Protein AF-A0A511TAE9-F1 (afdb_monomer_lite)

Sequence (103 aa):
MDLYRGRHADRVRGVRGTLEALTQSGTLFTQDGTRRGLSLLKALQLLQRAGARLEELSGSGVIPAPRKQERIDALYEELDTLFARADKLAGRDEASVAQLPAR

Secondary structure (DSSP, 8-state):
-HHHHHHHHHHHHHHHHHHHHHHHTSGGGSHHHHHHHHHHHHHHHHHHHHHHHHHHHHT-SSSPPP-SHHHHHHHHHHHHHHHHHHHHHHT-TTTSSS-PPP-

pLDDT: mean 86.83, std 15.89, range [36.84, 97.81]

Foldseek 3Di:
DVVLVVLLVVLLVLLVVVLVVLVVVVVCPPPVNVQLNVLSVVLVVLSVVLVVLVCQCVCVDPHGHDPDPVVNVVSVVSNVVSSCSSCVSNVVNPPPPPDPDDD

Structure (mmCIF, N/CA/C/O backbone):
data_AF-A0A511TAE9-F1
#
_entry.id   AF-A0A511TAE9-F1
#
loop_
_atom_site.group_PDB
_atom_site.id
_atom_site.type_symbol
_atom_site.label_atom_id
_atom_site.label_alt_id
_atom_site.label_comp_id
_atom_site.label_asym_id
_atom_site.label_entity_id
_atom_site.label_seq_id
_atom_site.pdbx_PDB_ins_code
_atom_site.Cartn_x
_atom_site.Cartn_y
_atom_site.Cartn_z
_atom_site.occupancy
_atom_site.B_iso_or_equiv
_atom_site.auth_seq_id
_atom_site.auth_comp_id
_atom_site.auth_asym_id
_atom_site.auth_atom_id
_atom_site.pdbx_PDB_model_num
ATOM 1 N N . MET A 1 1 ? 2.548 -6.962 -15.978 1.00 84.62 1 MET A N 1
ATOM 2 C CA . MET A 1 1 ? 2.111 -5.670 -15.394 1.00 84.62 1 MET A CA 1
ATOM 3 C C . MET A 1 1 ? 0.728 -5.736 -14.762 1.00 84.62 1 MET A C 1
ATOM 5 O O . MET A 1 1 ? 0.573 -5.240 -13.652 1.00 84.62 1 MET A O 1
ATOM 9 N N . ASP A 1 2 ? -0.257 -6.367 -15.404 1.00 86.31 2 ASP A N 1
ATOM 10 C CA . ASP A 1 2 ? -1.641 -6.379 -14.898 1.00 86.31 2 ASP A CA 1
ATOM 11 C C . ASP A 1 2 ? -1.795 -7.039 -13.525 1.00 86.31 2 ASP A C 1
ATOM 13 O O . ASP A 1 2 ? -2.556 -6.552 -12.694 1.00 86.31 2 ASP A O 1
ATOM 17 N N . LEU A 1 3 ? -0.981 -8.059 -13.227 1.00 91.62 3 LEU A N 1
ATOM 18 C CA . LEU A 1 3 ? -0.912 -8.660 -11.893 1.00 91.62 3 LEU A CA 1
ATOM 19 C C . LEU A 1 3 ? -0.549 -7.633 -10.805 1.00 91.62 3 LEU A C 1
ATOM 21 O O . LEU A 1 3 ? -1.223 -7.558 -9.781 1.00 91.62 3 LEU A O 1
ATOM 25 N N . TYR A 1 4 ? 0.493 -6.825 -11.022 1.00 92.44 4 TYR A N 1
ATOM 26 C CA . TYR A 1 4 ? 0.922 -5.807 -10.056 1.00 92.44 4 TYR A CA 1
ATOM 27 C C . TYR A 1 4 ? -0.104 -4.677 -9.921 1.00 92.44 4 TYR A C 1
ATOM 29 O O . TYR A 1 4 ? -0.349 -4.206 -8.812 1.00 92.44 4 TYR A O 1
ATOM 37 N N . ARG A 1 5 ? -0.756 -4.284 -11.022 1.00 93.19 5 ARG A N 1
ATOM 38 C CA . ARG A 1 5 ? -1.856 -3.306 -10.998 1.00 93.19 5 ARG A CA 1
ATOM 39 C C . ARG A 1 5 ? -3.061 -3.830 -10.213 1.00 93.19 5 ARG A C 1
ATOM 41 O O . ARG A 1 5 ? -3.591 -3.113 -9.371 1.00 93.19 5 ARG A O 1
ATOM 48 N N . GLY A 1 6 ? -3.447 -5.090 -10.420 1.00 95.06 6 GLY A N 1
ATOM 49 C CA . GLY A 1 6 ? -4.512 -5.741 -9.652 1.00 95.06 6 GLY A CA 1
ATOM 50 C C . GLY A 1 6 ? -4.178 -5.831 -8.160 1.00 95.06 6 GLY A C 1
ATOM 51 O O . GLY A 1 6 ? -4.986 -5.445 -7.317 1.00 95.06 6 GLY A O 1
ATOM 52 N N . ARG A 1 7 ? -2.950 -6.252 -7.832 1.00 94.81 7 ARG A N 1
ATOM 53 C CA . ARG A 1 7 ? -2.423 -6.306 -6.457 1.00 94.81 7 ARG A CA 1
ATOM 54 C C . ARG A 1 7 ? -2.408 -4.941 -5.766 1.00 94.81 7 ARG A C 1
ATOM 56 O O . ARG A 1 7 ? -2.699 -4.873 -4.572 1.00 94.81 7 ARG A O 1
ATOM 63 N N . HIS A 1 8 ? -2.058 -3.879 -6.489 1.00 96.69 8 HIS A N 1
ATOM 64 C CA . HIS A 1 8 ? -2.095 -2.503 -5.991 1.00 96.69 8 HIS A CA 1
ATOM 65 C C . HIS A 1 8 ? -3.530 -2.051 -5.709 1.00 96.69 8 HIS A C 1
ATOM 67 O O . HIS A 1 8 ? -3.824 -1.605 -4.599 1.00 96.69 8 HIS A O 1
ATOM 73 N N . ALA A 1 9 ? -4.431 -2.233 -6.677 1.00 96.12 9 ALA A N 1
ATOM 74 C CA . ALA A 1 9 ? -5.828 -1.832 -6.559 1.00 96.12 9 ALA A CA 1
ATOM 75 C C . ALA A 1 9 ? -6.545 -2.544 -5.400 1.00 96.12 9 ALA A C 1
ATOM 77 O O . ALA A 1 9 ? -7.276 -1.898 -4.646 1.00 96.12 9 ALA A O 1
ATOM 78 N N . ASP A 1 10 ? -6.301 -3.846 -5.218 1.00 96.12 10 ASP A N 1
ATOM 79 C CA . ASP A 1 10 ? -6.833 -4.609 -4.086 1.00 96.12 10 ASP A CA 1
ATOM 80 C C . ASP A 1 10 ? -6.372 -4.035 -2.738 1.00 96.12 10 ASP A C 1
ATOM 82 O O . ASP A 1 10 ? -7.189 -3.781 -1.851 1.00 96.12 10 ASP A O 1
ATOM 86 N N . ARG A 1 11 ? -5.071 -3.759 -2.592 1.00 96.12 11 ARG A N 1
ATOM 87 C CA . ARG A 1 11 ? -4.506 -3.189 -1.359 1.00 96.12 11 ARG A CA 1
ATOM 88 C C . ARG A 1 11 ? -5.077 -1.818 -1.047 1.00 96.12 11 ARG A C 1
ATOM 90 O O . ARG A 1 11 ? -5.484 -1.571 0.087 1.00 96.12 11 ARG A O 1
ATOM 97 N N . VAL A 1 12 ? -5.164 -0.941 -2.047 1.00 97.38 12 VAL A N 1
ATOM 98 C CA . VAL A 1 12 ? -5.764 0.390 -1.878 1.00 97.38 12 VAL A CA 1
ATOM 99 C C . VAL A 1 12 ? -7.215 0.266 -1.421 1.00 97.38 12 VAL A C 1
ATOM 101 O O . VAL A 1 12 ? -7.617 0.954 -0.480 1.00 97.38 12 VAL A O 1
ATOM 104 N N . ARG A 1 13 ? -7.990 -0.628 -2.044 1.00 96.94 13 ARG A N 1
ATOM 105 C CA . ARG A 1 13 ? -9.383 -0.884 -1.663 1.00 96.94 13 ARG A CA 1
ATOM 106 C C . ARG A 1 13 ? -9.484 -1.394 -0.226 1.00 96.94 13 ARG A C 1
ATOM 108 O O . ARG A 1 13 ? -10.261 -0.843 0.547 1.00 96.94 13 ARG A O 1
ATOM 115 N N . GLY A 1 14 ? -8.680 -2.389 0.147 1.00 95.81 14 GLY A N 1
ATOM 116 C CA . GLY A 1 14 ? -8.698 -2.977 1.488 1.00 95.81 14 GLY A CA 1
ATOM 117 C C . GLY A 1 14 ? -8.341 -1.978 2.591 1.00 95.81 14 GLY A C 1
ATOM 118 O O . GLY A 1 14 ? -9.041 -1.890 3.601 1.00 95.81 14 GLY A O 1
ATOM 119 N N . VAL A 1 15 ? -7.295 -1.172 2.385 1.00 95.12 15 VAL A N 1
ATOM 120 C CA . VAL A 1 15 ? -6.882 -0.152 3.362 1.00 95.12 15 VAL A CA 1
ATOM 121 C C . VAL A 1 15 ? -7.949 0.936 3.510 1.00 95.12 15 VAL A C 1
ATOM 123 O O . VAL A 1 15 ? -8.275 1.317 4.634 1.00 95.12 15 VAL A O 1
ATOM 126 N N . ARG A 1 16 ? -8.541 1.401 2.400 1.00 95.81 16 ARG A N 1
ATOM 127 C CA . ARG A 1 16 ? -9.640 2.381 2.433 1.00 95.81 16 ARG A CA 1
ATOM 128 C C . ARG A 1 16 ? -10.874 1.842 3.151 1.00 95.81 16 ARG A C 1
ATOM 130 O O . ARG A 1 16 ? -11.383 2.531 4.024 1.00 95.81 16 ARG A O 1
ATOM 137 N N . GLY A 1 17 ? -11.293 0.612 2.852 1.00 95.12 17 GLY A N 1
ATOM 138 C CA . GLY A 1 17 ? -12.433 -0.012 3.531 1.00 95.12 17 GLY A CA 1
ATOM 139 C C . GLY A 1 17 ? -12.206 -0.175 5.037 1.00 95.12 17 GLY A C 1
ATOM 140 O O . GLY A 1 17 ? -13.115 0.039 5.831 1.00 95.12 17 GLY A O 1
ATOM 141 N N . THR A 1 18 ? -10.969 -0.464 5.455 1.00 93.06 18 THR A N 1
ATOM 142 C CA . THR A 1 18 ? -10.626 -0.546 6.885 1.00 93.06 18 THR A CA 1
ATOM 143 C C . THR A 1 18 ? -10.697 0.824 7.567 1.00 93.06 18 THR A C 1
ATOM 145 O O . THR A 1 18 ? -11.192 0.927 8.688 1.00 93.06 18 THR A O 1
ATOM 148 N N . LEU A 1 19 ? -10.217 1.885 6.908 1.00 92.44 19 LEU A N 1
ATOM 149 C CA . LEU A 1 19 ? -10.348 3.255 7.417 1.00 92.44 19 LEU A CA 1
ATOM 150 C C . LEU A 1 19 ? -11.817 3.664 7.538 1.00 92.44 19 LEU A C 1
ATOM 152 O O . LEU A 1 19 ? -12.216 4.178 8.577 1.00 92.44 19 LEU A O 1
ATOM 156 N N . GLU A 1 20 ? -12.617 3.387 6.512 1.00 93.75 20 GLU A N 1
ATOM 157 C CA . GLU A 1 20 ? -14.050 3.676 6.507 1.00 93.75 20 GLU A CA 1
ATOM 158 C C . GLU A 1 20 ? -14.775 2.963 7.657 1.00 93.75 20 GLU A C 1
ATOM 160 O O . GLU A 1 20 ? -15.523 3.603 8.395 1.00 93.75 20 GLU A O 1
ATOM 165 N N . ALA A 1 21 ? -14.476 1.682 7.895 1.00 91.25 21 ALA A N 1
ATOM 166 C CA . ALA A 1 21 ? -15.032 0.930 9.018 1.00 91.25 21 ALA A CA 1
ATOM 167 C C . ALA A 1 21 ? -14.647 1.528 10.387 1.00 91.25 21 ALA A C 1
ATOM 169 O O . ALA A 1 21 ? -15.487 1.620 11.285 1.00 91.25 21 ALA A O 1
ATOM 170 N N . LEU A 1 22 ? -13.397 1.978 10.562 1.00 88.75 22 LEU A N 1
ATOM 171 C CA . LEU A 1 22 ? -12.956 2.657 11.792 1.00 88.75 22 LEU A CA 1
ATOM 172 C C . LEU A 1 22 ? -13.667 3.997 12.006 1.00 88.75 22 LEU A C 1
ATOM 174 O O . LEU A 1 22 ? -13.951 4.373 13.144 1.00 88.75 22 LEU A O 1
ATOM 178 N N . THR A 1 23 ? -13.942 4.725 10.925 1.00 88.31 23 THR A N 1
ATOM 179 C CA . THR A 1 23 ? -14.694 5.980 10.983 1.00 88.31 23 THR A CA 1
ATOM 180 C C . THR A 1 23 ? -16.158 5.724 11.335 1.00 88.31 23 THR A C 1
ATOM 182 O O . THR A 1 23 ? -16.678 6.360 12.247 1.00 88.31 23 THR A O 1
ATOM 185 N N . GLN A 1 24 ? -16.812 4.769 10.668 1.00 92.19 24 GLN A N 1
ATOM 186 C CA . GLN A 1 24 ? -18.232 4.4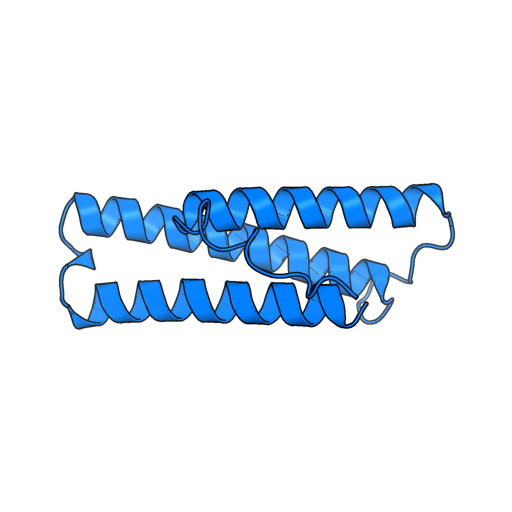58 10.871 1.00 92.19 24 GLN A CA 1
ATOM 187 C C . GLN A 1 24 ? -18.525 3.867 12.255 1.00 92.19 24 GLN A C 1
ATOM 189 O O . GLN A 1 24 ? -19.545 4.187 12.856 1.00 92.19 24 GLN A O 1
ATOM 194 N N . SER A 1 25 ? -17.623 3.042 12.789 1.00 89.75 25 SER A N 1
ATOM 195 C CA . SER A 1 25 ? -17.755 2.471 14.138 1.00 89.75 25 SER A CA 1
ATOM 196 C C . SER A 1 25 ? -17.487 3.476 15.267 1.00 89.75 25 SER A C 1
ATOM 198 O O . SER A 1 25 ? -17.669 3.144 16.436 1.00 89.75 25 SER A O 1
ATOM 200 N N . GLY A 1 26 ? -17.028 4.694 14.949 1.00 85.75 26 GLY A N 1
ATOM 201 C CA . GLY A 1 26 ? -16.666 5.720 15.932 1.00 85.75 26 GLY A CA 1
ATOM 202 C C . GLY A 1 26 ? -15.380 5.417 16.711 1.00 85.75 26 GLY A C 1
ATOM 203 O O . GLY A 1 26 ? -14.953 6.222 17.540 1.00 85.75 26 GLY A O 1
ATOM 204 N N . THR A 1 27 ? -14.713 4.292 16.437 1.00 84.31 27 THR A N 1
ATOM 205 C CA . THR A 1 27 ? -13.527 3.866 17.189 1.00 84.31 27 THR A CA 1
ATOM 206 C C . THR A 1 27 ? -12.275 4.644 16.811 1.00 84.31 27 THR A C 1
ATOM 208 O O . THR A 1 27 ? -11.291 4.572 17.544 1.00 84.31 27 THR A O 1
ATOM 211 N N . LEU A 1 28 ? -12.284 5.401 15.706 1.00 84.44 28 LEU A N 1
ATOM 212 C CA . LEU A 1 28 ? -11.155 6.225 15.257 1.00 84.44 28 LEU A CA 1
ATOM 213 C C . LEU A 1 28 ? -10.609 7.142 16.371 1.00 84.44 28 LEU A C 1
ATOM 215 O O . LEU A 1 28 ? -9.399 7.317 16.481 1.00 84.44 28 LEU A O 1
ATOM 219 N N . PHE A 1 29 ? -11.490 7.683 17.217 1.00 84.44 29 PHE A N 1
ATOM 220 C CA . PHE A 1 29 ? -11.132 8.626 18.286 1.00 84.44 29 PHE A CA 1
ATOM 221 C C . PHE A 1 29 ? -10.628 7.959 19.573 1.00 84.44 29 PHE A C 1
ATOM 223 O O . PHE A 1 29 ? -10.241 8.643 20.517 1.00 84.44 29 PHE A O 1
ATOM 230 N N . THR A 1 3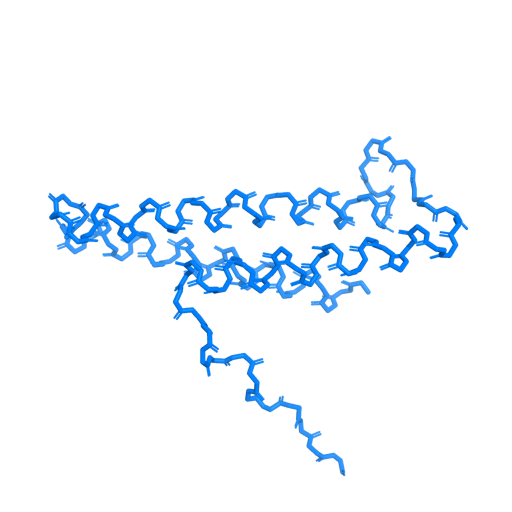0 ? -10.599 6.626 19.624 1.00 91.38 30 THR A N 1
ATOM 231 C CA . THR A 1 30 ? -9.909 5.897 20.696 1.00 91.38 30 THR A CA 1
ATOM 232 C C . THR A 1 30 ? -8.399 5.925 20.466 1.00 91.38 30 THR A C 1
ATOM 234 O O . THR A 1 30 ? -7.936 6.085 19.335 1.00 91.38 30 THR A O 1
ATOM 237 N N . GLN A 1 31 ? -7.604 5.722 21.520 1.00 90.25 31 GLN A N 1
ATOM 238 C CA . GLN A 1 31 ? -6.143 5.687 21.399 1.00 90.25 31 GLN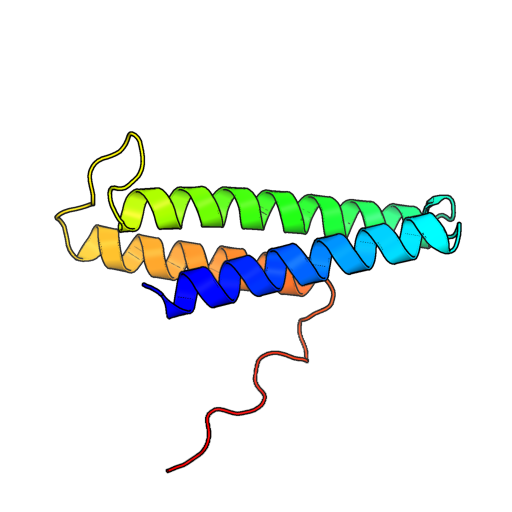 A CA 1
ATOM 239 C C . GLN A 1 31 ? -5.676 4.613 20.401 1.00 90.25 31 GLN A C 1
ATOM 241 O O . GLN A 1 31 ? -4.825 4.880 19.547 1.00 90.25 31 GLN A O 1
ATOM 246 N N . ASP A 1 32 ? -6.262 3.417 20.468 1.00 88.12 32 ASP A N 1
ATOM 247 C CA . ASP A 1 32 ? -5.909 2.313 19.575 1.00 88.12 32 ASP A CA 1
ATOM 248 C C . ASP A 1 32 ? -6.441 2.522 18.156 1.00 88.12 32 ASP A C 1
ATOM 250 O O . ASP A 1 32 ? -5.711 2.291 17.190 1.00 88.12 32 ASP A O 1
ATOM 254 N N . GLY A 1 33 ? -7.656 3.056 18.006 1.00 89.00 33 GLY A N 1
ATOM 255 C CA . GLY A 1 33 ? -8.204 3.429 16.703 1.00 89.00 33 GLY A CA 1
ATOM 256 C C . GLY A 1 33 ? -7.404 4.533 16.015 1.00 89.00 33 GLY A C 1
ATOM 257 O O . GLY A 1 33 ? -7.157 4.441 14.813 1.00 89.00 33 GLY A O 1
ATOM 258 N N . THR A 1 34 ? -6.903 5.517 16.767 1.00 91.00 34 THR A N 1
ATOM 259 C CA . THR A 1 34 ? -6.029 6.578 16.243 1.00 91.00 34 THR A CA 1
ATOM 260 C C . THR A 1 34 ? -4.700 5.992 15.770 1.00 91.00 34 THR A C 1
ATOM 262 O O . THR A 1 34 ? -4.267 6.262 14.648 1.00 91.00 34 THR A O 1
ATOM 265 N N . ARG A 1 35 ? -4.055 5.137 16.579 1.00 91.75 35 ARG A N 1
ATOM 266 C CA . ARG A 1 35 ? -2.814 4.444 16.182 1.00 91.75 35 ARG A CA 1
ATOM 267 C C . ARG A 1 35 ? -3.022 3.599 14.930 1.00 91.75 35 ARG A C 1
ATOM 269 O O . ARG A 1 35 ? -2.219 3.669 13.999 1.00 91.75 35 ARG A O 1
ATOM 276 N N . ARG A 1 36 ? -4.110 2.828 14.886 1.00 91.69 36 ARG A N 1
ATOM 277 C CA . ARG A 1 36 ? -4.472 1.998 13.734 1.00 91.69 36 ARG A CA 1
ATOM 278 C C . ARG A 1 36 ? -4.741 2.848 12.493 1.00 91.69 36 ARG A C 1
ATOM 280 O O . ARG A 1 36 ? -4.219 2.529 11.428 1.00 91.69 36 ARG A O 1
ATOM 287 N N . GLY A 1 37 ? -5.481 3.945 12.633 1.00 92.88 37 GLY A N 1
ATOM 288 C CA . GLY A 1 37 ? -5.743 4.907 11.564 1.00 92.88 37 GLY A CA 1
ATOM 289 C C . GLY A 1 37 ? -4.454 5.500 10.993 1.00 92.88 37 GLY A C 1
ATOM 290 O O . GLY A 1 37 ? -4.258 5.487 9.780 1.00 92.88 37 GLY A O 1
ATOM 291 N N . LEU A 1 38 ? -3.519 5.922 11.850 1.00 95.06 38 LEU A N 1
ATOM 292 C CA . LEU A 1 38 ? -2.204 6.414 11.421 1.00 95.06 38 LEU A CA 1
ATOM 293 C C . LEU A 1 38 ? -1.405 5.357 10.647 1.00 95.06 38 LEU A C 1
ATOM 295 O O . LEU A 1 38 ? -0.786 5.681 9.632 1.00 95.06 38 LEU A O 1
ATOM 299 N N . SER A 1 39 ? -1.423 4.097 11.087 1.00 95.56 39 SER A N 1
ATOM 300 C CA . SER A 1 39 ? -0.775 2.997 10.361 1.00 95.56 39 SER A CA 1
ATOM 301 C C . SER A 1 39 ? -1.396 2.775 8.980 1.00 95.56 39 SER A C 1
ATOM 303 O O . SER A 1 39 ? -0.666 2.643 7.999 1.00 95.56 39 SER A O 1
ATOM 305 N N . LEU A 1 40 ? -2.726 2.816 8.869 1.00 95.31 40 LEU A N 1
ATOM 306 C CA . LEU A 1 40 ? -3.435 2.679 7.592 1.00 95.31 40 LEU A CA 1
ATOM 307 C C . LEU A 1 40 ? -3.162 3.859 6.647 1.00 95.31 40 LEU A C 1
ATOM 309 O O . LEU A 1 40 ? -2.961 3.656 5.451 1.00 95.31 40 LEU A O 1
ATOM 313 N N . LEU A 1 41 ? -3.072 5.085 7.166 1.00 96.00 41 LEU A N 1
ATOM 314 C CA . LEU A 1 41 ? -2.679 6.253 6.371 1.00 96.00 41 LEU A CA 1
ATOM 315 C C . LEU A 1 41 ? -1.245 6.120 5.841 1.00 96.00 41 LEU A C 1
ATOM 317 O O . LEU A 1 41 ? -0.995 6.390 4.667 1.00 96.00 41 LEU A O 1
ATOM 321 N N . LYS A 1 42 ? -0.308 5.636 6.666 1.00 97.38 42 LYS A N 1
ATOM 322 C CA . LYS A 1 42 ? 1.056 5.318 6.212 1.00 97.38 42 LYS A CA 1
ATOM 323 C C . LYS A 1 42 ? 1.057 4.214 5.150 1.00 97.38 42 LYS A C 1
ATOM 325 O O . LYS A 1 42 ? 1.795 4.319 4.174 1.00 97.38 42 LYS A O 1
ATOM 330 N N . ALA A 1 43 ? 0.210 3.193 5.291 1.00 96.69 43 ALA A N 1
ATOM 331 C CA . ALA A 1 43 ? 0.043 2.163 4.267 1.00 96.69 43 ALA A CA 1
ATOM 332 C C . ALA A 1 43 ? -0.439 2.770 2.935 1.00 96.69 43 ALA A C 1
ATOM 334 O O . ALA A 1 43 ? 0.142 2.477 1.891 1.00 96.69 43 ALA A O 1
ATOM 335 N N . LEU A 1 44 ? -1.419 3.685 2.956 1.00 97.06 44 LEU A N 1
ATOM 336 C CA . LEU A 1 44 ? -1.861 4.401 1.750 1.00 97.06 44 LEU A CA 1
ATOM 337 C C . LEU A 1 44 ? -0.737 5.212 1.102 1.00 97.06 44 LEU A C 1
ATOM 339 O O . LEU A 1 44 ? -0.619 5.194 -0.119 1.00 97.06 44 LEU A O 1
ATOM 343 N N . GLN A 1 45 ? 0.109 5.878 1.888 1.00 97.81 45 GLN A N 1
ATOM 344 C CA . GLN A 1 45 ? 1.254 6.623 1.353 1.00 97.81 45 GLN A CA 1
ATOM 345 C C . GLN A 1 45 ? 2.255 5.707 0.631 1.00 97.81 45 GLN A C 1
ATOM 347 O O . GLN A 1 45 ? 2.770 6.063 -0.430 1.00 97.81 45 GLN A O 1
ATOM 352 N N . LEU A 1 46 ? 2.518 4.510 1.164 1.00 97.69 46 LEU A N 1
ATOM 353 C CA . LEU A 1 46 ? 3.369 3.522 0.492 1.00 97.69 46 LEU A CA 1
ATOM 354 C C . LEU A 1 46 ? 2.723 3.013 -0.801 1.00 97.69 46 LEU A C 1
ATOM 356 O O . LEU A 1 46 ? 3.403 2.894 -1.817 1.00 97.69 46 LEU A O 1
ATOM 360 N N . LEU A 1 47 ? 1.408 2.783 -0.794 1.00 97.56 47 LEU A N 1
ATOM 361 C CA . LEU A 1 47 ? 0.666 2.376 -1.989 1.00 97.56 47 LEU A CA 1
ATOM 362 C C . LEU A 1 47 ? 0.612 3.487 -3.046 1.00 97.56 47 LEU A C 1
ATOM 364 O O . LEU A 1 47 ? 0.681 3.195 -4.234 1.00 97.56 47 LEU A O 1
ATOM 368 N N . GLN A 1 48 ? 0.549 4.760 -2.655 1.00 96.69 48 GLN A N 1
ATOM 369 C CA . GLN A 1 48 ? 0.669 5.885 -3.590 1.00 96.69 48 GLN A CA 1
ATOM 370 C C . GLN A 1 48 ? 2.037 5.888 -4.278 1.00 96.69 48 GLN A C 1
ATOM 372 O O . GLN A 1 48 ? 2.109 5.999 -5.500 1.00 96.69 48 GLN A O 1
ATOM 377 N N . ARG A 1 49 ? 3.119 5.682 -3.515 1.00 96.44 49 ARG A N 1
ATOM 378 C CA . ARG A 1 49 ? 4.472 5.536 -4.081 1.00 96.44 49 ARG A CA 1
ATOM 379 C C . ARG A 1 49 ? 4.568 4.335 -5.019 1.00 96.44 49 ARG A C 1
ATOM 381 O O . ARG A 1 49 ? 5.138 4.460 -6.096 1.00 96.44 49 ARG A O 1
ATOM 388 N N . ALA A 1 50 ? 3.964 3.204 -4.653 1.00 96.31 50 ALA A N 1
ATOM 389 C CA . ALA A 1 50 ? 3.903 2.031 -5.521 1.00 96.31 50 ALA A CA 1
ATOM 390 C C . ALA A 1 50 ? 3.145 2.326 -6.829 1.00 96.31 50 ALA A C 1
ATOM 392 O O . ALA A 1 50 ? 3.577 1.902 -7.896 1.00 96.31 50 ALA A O 1
ATOM 393 N N . GLY A 1 51 ? 2.070 3.118 -6.774 1.00 94.94 51 GLY A N 1
ATOM 394 C CA . GLY A 1 51 ? 1.364 3.603 -7.964 1.00 94.94 51 GLY A CA 1
ATOM 395 C C . GLY A 1 51 ? 2.286 4.374 -8.912 1.00 94.94 51 GLY A C 1
ATOM 396 O O . GLY A 1 51 ? 2.363 4.042 -10.091 1.00 94.94 51 GLY A O 1
ATOM 397 N N . ALA A 1 52 ? 3.076 5.311 -8.381 1.00 93.62 52 ALA A N 1
ATOM 398 C CA . ALA A 1 52 ? 4.052 6.061 -9.175 1.00 93.62 52 ALA A CA 1
ATOM 399 C C . ALA A 1 52 ? 5.121 5.154 -9.819 1.00 93.62 52 ALA A C 1
ATOM 401 O O . ALA A 1 52 ? 5.512 5.371 -10.964 1.00 93.62 52 ALA A O 1
ATOM 402 N N . ARG A 1 53 ? 5.564 4.093 -9.127 1.00 94.25 53 ARG A N 1
ATOM 403 C CA . ARG A 1 53 ? 6.493 3.105 -9.708 1.00 94.25 53 ARG A CA 1
ATOM 404 C C . ARG A 1 53 ? 5.860 2.268 -10.813 1.00 94.25 53 ARG A C 1
ATOM 406 O O . ARG A 1 53 ? 6.537 1.946 -11.783 1.00 94.25 53 ARG A O 1
ATOM 413 N N . LEU A 1 54 ? 4.571 1.947 -10.708 1.00 93.75 54 LEU A N 1
ATOM 414 C CA . LEU A 1 54 ? 3.837 1.265 -11.779 1.00 93.75 54 LEU A CA 1
ATOM 415 C C . LEU A 1 54 ? 3.661 2.153 -13.015 1.00 93.75 54 LEU A C 1
ATOM 417 O O . LEU A 1 54 ? 3.736 1.656 -14.141 1.00 93.75 54 LEU A O 1
ATOM 421 N N . GLU A 1 55 ? 3.444 3.452 -12.823 1.00 92.25 55 GLU A N 1
ATOM 422 C CA . GLU A 1 55 ? 3.418 4.425 -13.918 1.00 92.25 55 GLU A CA 1
ATOM 423 C C . GLU A 1 55 ? 4.785 4.528 -14.602 1.00 92.25 55 GLU A C 1
ATOM 425 O O . GLU A 1 55 ? 4.847 4.434 -15.826 1.00 92.25 55 GLU A O 1
ATOM 430 N N . GLU A 1 56 ? 5.875 4.624 -13.827 1.00 91.69 56 GLU A N 1
ATOM 431 C CA . GLU A 1 56 ? 7.256 4.623 -14.339 1.00 91.69 56 GLU A CA 1
ATOM 432 C C . GLU A 1 56 ? 7.539 3.357 -15.160 1.00 91.69 56 GLU A C 1
ATOM 434 O O . GLU A 1 56 ? 7.980 3.431 -16.304 1.00 91.69 56 GLU A O 1
ATOM 439 N N . LEU A 1 57 ? 7.206 2.188 -14.615 1.00 90.50 57 LEU A N 1
ATOM 440 C CA . LEU A 1 57 ? 7.390 0.899 -15.278 1.00 90.50 57 LEU A CA 1
ATOM 441 C C . LEU A 1 57 ? 6.584 0.747 -16.573 1.00 90.50 57 LEU A C 1
ATOM 443 O O . LEU A 1 57 ? 7.023 0.060 -17.492 1.00 90.50 57 LEU A O 1
ATOM 447 N N . SER A 1 58 ? 5.393 1.342 -16.643 1.00 88.31 58 SER A N 1
ATOM 448 C CA . SER A 1 58 ? 4.537 1.253 -17.831 1.00 88.31 58 SER A CA 1
ATOM 449 C C . SER A 1 58 ? 4.745 2.389 -18.828 1.00 88.31 58 SER A C 1
ATOM 451 O O . SER A 1 58 ? 4.184 2.333 -19.920 1.00 88.31 58 SER A O 1
ATOM 453 N N . GLY A 1 59 ? 5.539 3.405 -18.476 1.00 86.00 59 GLY A N 1
ATOM 454 C CA . GLY A 1 59 ? 5.741 4.598 -19.296 1.00 86.00 59 GLY A CA 1
ATOM 455 C C . GLY A 1 59 ? 4.461 5.399 -19.539 1.00 86.00 59 GLY A C 1
ATOM 456 O O . GLY A 1 59 ? 4.411 6.180 -20.482 1.00 86.00 59 GLY A O 1
ATOM 457 N N . SER A 1 60 ? 3.415 5.185 -18.732 1.00 82.06 60 SER A N 1
ATOM 458 C CA . SER A 1 60 ? 2.134 5.892 -18.853 1.00 82.06 60 SER A CA 1
ATOM 459 C C . SER A 1 60 ? 2.129 7.247 -18.143 1.00 82.06 60 SER A C 1
ATOM 461 O O . SER A 1 60 ? 1.158 7.990 -18.258 1.00 82.06 60 SER A O 1
ATOM 463 N N . GLY A 1 61 ? 3.172 7.538 -17.362 1.00 72.69 61 GLY A N 1
ATOM 464 C CA . GLY A 1 61 ? 3.351 8.801 -16.653 1.00 72.69 61 GLY A CA 1
ATOM 465 C C . GLY A 1 61 ? 4.214 9.803 -17.425 1.00 72.69 61 GLY A C 1
ATOM 466 O O . GLY A 1 61 ? 4.514 9.639 -18.603 1.00 72.69 61 GLY A O 1
ATOM 467 N N . VAL A 1 62 ? 4.661 10.847 -16.725 1.00 76.38 62 VAL A N 1
ATOM 468 C CA . VAL A 1 62 ? 5.574 11.871 -17.276 1.00 76.38 62 VAL A CA 1
ATOM 469 C C . VAL A 1 62 ? 6.974 11.298 -17.548 1.00 76.38 62 VAL A C 1
ATOM 471 O O . VAL A 1 62 ? 7.720 11.819 -18.375 1.00 76.38 62 VAL A O 1
ATOM 474 N N . ILE A 1 63 ? 7.338 10.218 -16.851 1.00 76.81 63 ILE A N 1
ATOM 475 C CA . ILE A 1 63 ? 8.634 9.554 -16.981 1.00 76.81 63 ILE A CA 1
ATOM 476 C C . ILE A 1 63 ? 8.513 8.445 -18.038 1.00 76.81 63 ILE A C 1
ATOM 478 O O . ILE A 1 63 ? 7.645 7.579 -17.901 1.00 76.81 63 ILE A O 1
ATOM 482 N N . PRO A 1 64 ? 9.369 8.436 -19.078 1.00 79.00 64 PRO A N 1
ATOM 483 C CA . PRO A 1 64 ? 9.368 7.367 -20.066 1.00 79.00 64 PRO A CA 1
ATOM 484 C C . PRO A 1 64 ? 9.749 6.031 -19.424 1.00 79.00 64 PRO A C 1
ATOM 486 O O . PRO A 1 64 ? 10.553 5.990 -18.491 1.00 79.00 64 PRO A O 1
ATOM 489 N N . ALA A 1 65 ? 9.220 4.936 -19.975 1.00 84.62 65 ALA A N 1
ATOM 490 C CA . ALA A 1 65 ? 9.525 3.599 -19.482 1.00 84.62 65 ALA A CA 1
ATOM 491 C C . ALA A 1 65 ? 11.049 3.345 -19.456 1.00 84.62 65 ALA A C 1
ATOM 493 O O . ALA A 1 65 ? 11.754 3.681 -20.422 1.00 84.62 65 ALA A O 1
ATOM 494 N N . PRO A 1 66 ? 11.577 2.746 -18.374 1.00 87.06 66 PRO A N 1
ATOM 495 C CA . PRO A 1 66 ? 12.989 2.416 -18.271 1.00 87.06 66 PRO A CA 1
ATOM 496 C C . PRO A 1 66 ? 13.381 1.414 -19.359 1.00 87.06 66 PRO A C 1
ATOM 498 O O . PRO A 1 66 ? 12.682 0.441 -19.618 1.00 87.06 66 PRO A O 1
ATOM 501 N N . ARG A 1 67 ? 14.530 1.655 -19.995 1.00 88.44 67 ARG A N 1
ATOM 502 C CA . ARG A 1 67 ? 15.060 0.792 -21.067 1.00 88.44 67 ARG A CA 1
ATOM 503 C C . ARG A 1 67 ? 16.100 -0.213 -20.581 1.00 88.44 67 ARG A C 1
ATOM 505 O O . ARG A 1 67 ? 16.398 -1.169 -21.284 1.00 88.44 67 ARG A O 1
ATOM 512 N N . LYS A 1 68 ? 16.696 0.044 -19.415 1.00 93.25 68 LYS A N 1
ATOM 513 C CA . LYS A 1 68 ? 17.725 -0.811 -18.816 1.00 93.25 68 LYS A CA 1
ATOM 514 C C . LYS A 1 68 ? 17.060 -1.897 -17.983 1.00 93.25 68 LYS A C 1
ATOM 516 O O . LYS A 1 68 ? 16.251 -1.563 -17.115 1.00 93.25 68 LYS A O 1
ATOM 521 N N . GLN A 1 69 ? 17.430 -3.152 -18.222 1.00 90.06 69 GLN A N 1
ATOM 522 C CA . GLN A 1 69 ? 16.854 -4.298 -17.520 1.00 90.06 69 GLN A CA 1
ATOM 523 C C . GLN A 1 69 ? 17.083 -4.200 -16.009 1.00 90.06 69 GLN A C 1
ATOM 525 O O . GLN A 1 69 ? 16.144 -4.368 -15.241 1.00 90.06 69 GLN A O 1
ATOM 530 N N . GLU A 1 70 ? 18.270 -3.772 -15.577 1.00 92.62 70 GLU A N 1
ATOM 531 C CA . GLU A 1 70 ? 18.600 -3.635 -14.154 1.00 92.62 70 GLU A CA 1
ATOM 532 C C . GLU A 1 70 ? 17.690 -2.616 -13.454 1.00 92.62 70 GLU A C 1
ATOM 534 O O . GLU A 1 70 ? 17.361 -2.751 -12.277 1.00 92.62 70 GLU A O 1
ATOM 539 N N . ARG A 1 71 ? 17.250 -1.581 -14.183 1.00 92.81 71 ARG A N 1
ATOM 540 C CA . ARG A 1 71 ? 16.306 -0.597 -13.647 1.00 92.81 71 ARG A CA 1
ATOM 541 C C . ARG A 1 71 ? 14.894 -1.169 -13.552 1.00 92.81 71 ARG A C 1
ATOM 543 O O . ARG A 1 71 ? 14.187 -0.829 -12.608 1.00 92.81 71 ARG A O 1
ATOM 550 N N . ILE A 1 72 ? 14.489 -1.993 -14.515 1.00 92.69 72 ILE A N 1
ATOM 551 C CA . ILE A 1 72 ? 13.192 -2.680 -14.497 1.00 92.69 72 ILE A CA 1
ATOM 552 C C . ILE A 1 72 ? 13.127 -3.628 -13.296 1.00 92.69 72 ILE A C 1
ATOM 554 O O . ILE A 1 72 ? 12.167 -3.563 -12.529 1.00 92.69 72 ILE A O 1
ATOM 558 N N . ASP A 1 73 ? 14.167 -4.433 -13.087 1.00 93.44 73 ASP A N 1
ATOM 559 C CA . ASP A 1 73 ? 14.240 -5.390 -11.979 1.00 93.44 73 ASP A CA 1
ATOM 560 C C . ASP A 1 73 ? 14.211 -4.665 -10.624 1.00 93.44 73 ASP A C 1
ATOM 562 O O . ASP A 1 73 ? 13.374 -4.968 -9.773 1.00 93.44 73 ASP A O 1
ATOM 566 N N . ALA A 1 74 ? 15.014 -3.605 -10.466 1.00 94.31 74 ALA A N 1
ATOM 567 C CA . ALA A 1 74 ? 15.019 -2.786 -9.252 1.00 94.31 74 ALA A CA 1
ATOM 568 C C . ALA A 1 74 ? 13.650 -2.150 -8.942 1.00 94.31 74 ALA A C 1
ATOM 570 O O . ALA A 1 74 ? 13.281 -1.986 -7.779 1.00 94.31 74 ALA A O 1
ATOM 571 N N . LEU A 1 75 ? 12.877 -1.777 -9.967 1.00 94.25 75 LEU A N 1
ATOM 572 C CA . LEU A 1 75 ? 11.529 -1.234 -9.780 1.00 94.25 75 LEU A CA 1
ATOM 573 C C . LEU A 1 75 ? 10.535 -2.299 -9.307 1.00 94.25 75 LEU A C 1
ATOM 575 O O . LEU A 1 75 ? 9.663 -1.985 -8.495 1.00 94.25 75 LEU A O 1
ATOM 579 N N . TYR A 1 76 ? 10.659 -3.542 -9.776 1.00 94.94 76 TYR A N 1
ATOM 580 C CA . TYR A 1 76 ? 9.847 -4.647 -9.265 1.00 94.94 76 TYR A CA 1
ATOM 581 C C . TYR A 1 76 ? 10.181 -4.976 -7.806 1.00 94.94 76 TYR A C 1
ATOM 583 O O . TYR A 1 76 ? 9.266 -5.102 -6.993 1.00 94.94 76 TYR A O 1
ATOM 591 N N . GLU A 1 77 ? 11.463 -5.006 -7.441 1.00 96.25 77 GLU A N 1
ATOM 592 C CA . GLU A 1 77 ? 11.886 -5.201 -6.047 1.00 96.25 77 GLU A CA 1
ATOM 593 C C . GLU A 1 77 ? 11.399 -4.069 -5.124 1.00 96.25 77 GLU A C 1
ATOM 595 O O . GLU A 1 77 ? 10.936 -4.309 -4.000 1.00 96.25 77 GLU A O 1
ATOM 600 N N . GLU A 1 78 ? 11.454 -2.818 -5.598 1.00 96.12 78 GLU A N 1
ATOM 601 C CA . GLU A 1 78 ? 10.921 -1.665 -4.867 1.00 96.12 78 GLU A CA 1
ATOM 602 C C . GLU A 1 78 ? 9.404 -1.801 -4.663 1.00 96.12 78 GLU A C 1
ATOM 604 O O . GLU A 1 78 ? 8.905 -1.557 -3.561 1.00 96.12 78 GLU A O 1
ATOM 609 N N . LEU A 1 79 ? 8.667 -2.239 -5.689 1.00 96.69 79 LEU A N 1
ATOM 610 C CA . LEU A 1 79 ? 7.228 -2.494 -5.595 1.00 96.69 79 LEU A CA 1
ATOM 611 C C . LEU A 1 79 ? 6.891 -3.573 -4.568 1.00 96.69 79 LEU A C 1
ATOM 613 O O . LEU A 1 79 ? 6.008 -3.355 -3.736 1.00 96.69 79 LEU A O 1
ATOM 617 N N . ASP A 1 80 ? 7.597 -4.700 -4.590 1.00 96.12 80 ASP A N 1
ATOM 618 C CA . ASP A 1 80 ? 7.372 -5.790 -3.639 1.00 96.12 80 ASP A CA 1
ATOM 619 C C . ASP A 1 80 ? 7.660 -5.341 -2.204 1.00 96.12 80 ASP A C 1
ATOM 621 O O . ASP A 1 80 ? 6.871 -5.598 -1.290 1.00 96.12 80 ASP A O 1
ATOM 625 N N . THR A 1 81 ? 8.727 -4.564 -2.009 1.00 96.69 81 THR A N 1
ATOM 626 C CA . THR A 1 81 ? 9.061 -3.974 -0.707 1.00 96.69 81 THR A CA 1
ATOM 627 C C . THR A 1 81 ? 7.975 -3.011 -0.222 1.00 96.69 81 THR A C 1
ATOM 629 O O . THR A 1 81 ? 7.606 -3.019 0.958 1.00 96.69 81 THR A O 1
ATOM 632 N N . LEU A 1 82 ? 7.449 -2.163 -1.111 1.00 96.94 82 LEU A N 1
ATOM 633 C CA . LEU A 1 82 ? 6.372 -1.227 -0.785 1.00 96.94 82 LEU A CA 1
ATOM 634 C C . LEU A 1 82 ? 5.079 -1.964 -0.426 1.00 96.94 82 LEU A C 1
ATOM 636 O O . LEU A 1 82 ? 4.431 -1.591 0.554 1.00 96.94 82 LEU A O 1
ATOM 640 N N . PHE A 1 83 ? 4.727 -3.018 -1.166 1.00 96.06 83 PHE A N 1
ATOM 641 C CA . PHE A 1 83 ? 3.563 -3.852 -0.872 1.00 96.06 83 PHE A CA 1
ATOM 642 C C . PHE A 1 83 ? 3.700 -4.577 0.461 1.00 96.06 83 PHE A C 1
ATOM 644 O O . PHE A 1 83 ? 2.801 -4.449 1.286 1.00 96.06 83 PHE A O 1
ATOM 651 N N . ALA A 1 84 ? 4.829 -5.236 0.723 1.00 95.38 84 ALA A N 1
ATOM 652 C CA . ALA A 1 84 ? 5.056 -5.934 1.986 1.00 95.38 84 ALA A CA 1
ATOM 653 C C . ALA A 1 84 ? 4.953 -4.981 3.190 1.00 95.38 84 ALA A C 1
ATOM 655 O O . ALA A 1 84 ? 4.300 -5.276 4.189 1.00 95.38 84 ALA A O 1
ATOM 656 N N . ARG A 1 85 ? 5.538 -3.779 3.090 1.00 95.94 85 ARG A N 1
ATOM 657 C CA . ARG A 1 85 ? 5.440 -2.771 4.159 1.00 95.94 85 ARG A CA 1
ATOM 658 C C . ARG A 1 85 ? 4.021 -2.229 4.332 1.00 95.94 85 ARG A C 1
ATOM 660 O O . ARG A 1 85 ? 3.607 -1.979 5.464 1.00 95.94 85 ARG A O 1
ATOM 667 N N . ALA A 1 86 ? 3.293 -2.023 3.236 1.00 96.06 86 ALA A N 1
ATOM 668 C CA . ALA A 1 86 ? 1.901 -1.593 3.290 1.00 96.06 86 ALA A CA 1
ATOM 669 C C . ALA A 1 86 ? 1.008 -2.671 3.920 1.00 96.06 86 ALA A C 1
ATOM 671 O O . ALA A 1 86 ? 0.191 -2.341 4.777 1.00 96.06 86 ALA A O 1
ATOM 672 N N . ASP A 1 87 ? 1.205 -3.941 3.558 1.00 94.38 87 ASP A N 1
ATOM 673 C CA . ASP A 1 87 ? 0.460 -5.078 4.102 1.00 94.38 87 ASP A CA 1
ATOM 674 C C . ASP A 1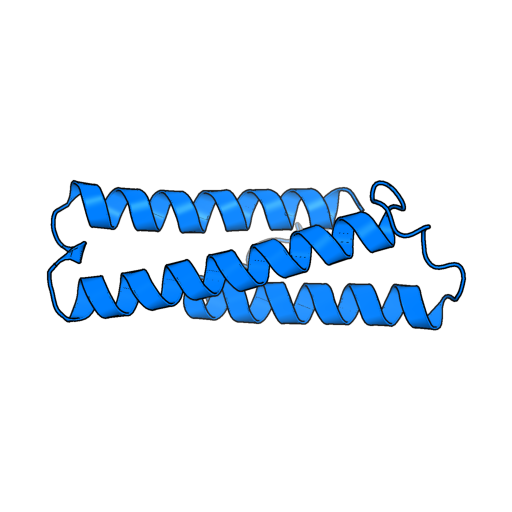 87 ? 0.706 -5.222 5.609 1.00 94.38 87 ASP A C 1
ATOM 676 O O . ASP A 1 87 ? -0.255 -5.285 6.380 1.00 94.38 87 ASP A O 1
ATOM 680 N N . LYS A 1 88 ? 1.962 -5.114 6.052 1.00 94.31 88 LYS A N 1
ATOM 681 C CA . LYS A 1 88 ? 2.317 -5.093 7.476 1.00 94.31 88 LYS A CA 1
ATOM 682 C C . LYS A 1 88 ? 1.599 -3.996 8.255 1.00 94.31 88 LYS A C 1
ATOM 684 O O . LYS A 1 88 ? 0.985 -4.248 9.291 1.00 94.31 88 LYS A O 1
ATOM 689 N N . LEU A 1 89 ? 1.627 -2.762 7.750 1.00 94.06 89 LEU A N 1
ATOM 690 C CA . 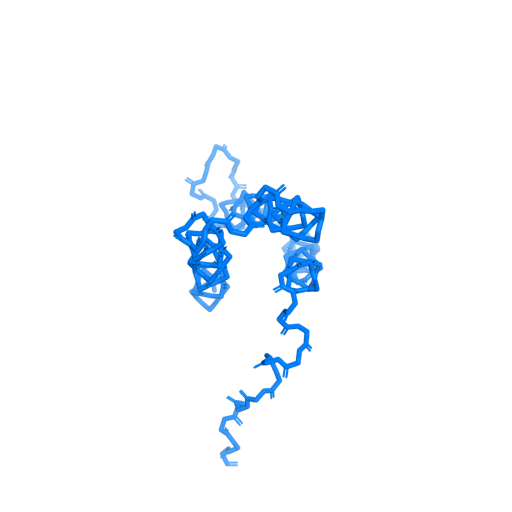LEU A 1 89 ? 0.940 -1.630 8.383 1.00 94.06 89 LEU A CA 1
ATOM 691 C C . LEU A 1 89 ? -0.587 -1.786 8.372 1.00 94.06 89 LEU A C 1
ATOM 693 O O . LEU A 1 89 ? -1.262 -1.367 9.315 1.00 94.06 89 LEU A O 1
ATOM 697 N N . ALA A 1 90 ? -1.124 -2.412 7.327 1.00 91.62 90 ALA A N 1
ATOM 698 C CA . ALA A 1 90 ? -2.536 -2.735 7.201 1.00 91.62 90 ALA A CA 1
ATOM 699 C C . ALA A 1 90 ? -2.951 -3.965 8.024 1.00 91.62 90 ALA A C 1
ATOM 701 O O . ALA A 1 90 ? -4.139 -4.270 8.092 1.00 91.62 90 ALA A O 1
ATOM 702 N N . GLY A 1 91 ? -2.023 -4.663 8.689 1.00 87.88 91 GLY A N 1
ATOM 703 C CA . GLY A 1 91 ? -2.305 -5.923 9.386 1.00 87.88 91 GLY A CA 1
ATOM 704 C C . GLY A 1 91 ? -2.781 -7.036 8.447 1.00 87.88 91 GLY A C 1
ATOM 705 O O . GLY A 1 91 ? -3.626 -7.832 8.835 1.00 87.88 91 GLY A O 1
ATOM 706 N N . ARG A 1 92 ? -2.288 -7.051 7.202 1.00 78.94 92 ARG A N 1
ATOM 707 C CA . ARG A 1 92 ? -2.553 -8.071 6.173 1.00 78.94 92 ARG A CA 1
ATOM 708 C C . ARG A 1 92 ? -1.484 -9.175 6.119 1.00 78.94 92 ARG A C 1
ATOM 710 O O . ARG A 1 92 ? -1.593 -10.050 5.264 1.00 78.94 92 ARG A O 1
ATOM 717 N N . ASP A 1 93 ? -0.493 -9.147 7.018 1.00 62.06 93 ASP A N 1
ATOM 718 C CA . ASP A 1 93 ? 0.711 -10.004 6.999 1.00 62.06 93 ASP A CA 1
ATOM 719 C C . ASP A 1 93 ? 0.434 -11.525 6.963 1.00 62.06 93 ASP A C 1
ATOM 721 O O . ASP A 1 93 ? 1.315 -12.281 6.568 1.00 62.06 93 ASP A O 1
ATOM 725 N N . GLU A 1 94 ? -0.782 -11.991 7.275 1.00 44.72 94 GLU A N 1
ATOM 726 C CA . GLU A 1 94 ? -1.131 -13.425 7.269 1.00 44.72 94 GLU A CA 1
ATOM 727 C C . GLU A 1 94 ? -2.040 -13.872 6.104 1.00 44.72 94 GLU A C 1
ATOM 729 O O . GLU A 1 94 ? -2.234 -15.067 5.899 1.00 44.72 94 GLU A O 1
ATOM 734 N N . ALA A 1 95 ? -2.580 -12.957 5.289 1.00 43.50 95 ALA A N 1
ATOM 735 C CA . ALA A 1 95 ? -3.616 -13.311 4.306 1.00 43.50 95 ALA A CA 1
ATOM 736 C C . ALA A 1 95 ? -3.105 -13.573 2.874 1.00 43.50 95 ALA A C 1
ATOM 738 O O . ALA A 1 95 ? -3.864 -14.057 2.038 1.00 43.50 95 ALA A O 1
ATOM 739 N N . SER A 1 96 ? -1.845 -13.255 2.549 1.00 41.56 96 SER A N 1
ATOM 740 C CA . SER A 1 96 ? -1.396 -13.155 1.145 1.00 41.56 96 SER A CA 1
ATOM 741 C C . SER A 1 96 ? -0.410 -14.239 0.674 1.00 41.56 96 SER A C 1
ATOM 743 O O . SER A 1 96 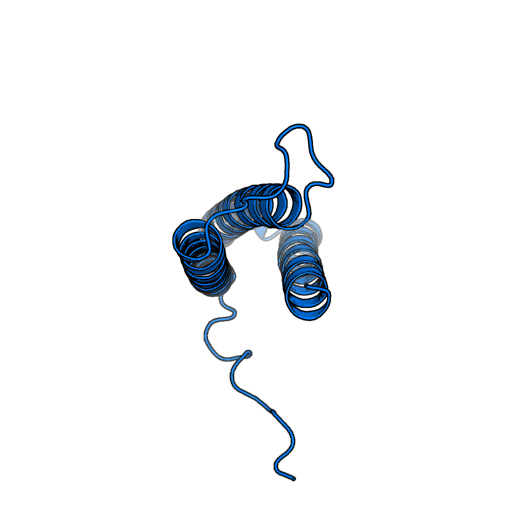? 0.261 -14.037 -0.339 1.00 41.56 96 SER A O 1
ATOM 745 N N . VAL A 1 97 ? -0.342 -15.386 1.362 1.00 38.56 97 VAL A N 1
ATOM 746 C CA . VAL A 1 97 ? 0.349 -16.610 0.883 1.00 38.56 97 VAL A CA 1
ATOM 747 C C . VAL A 1 97 ? -0.653 -17.716 0.495 1.00 38.56 97 VAL A C 1
ATOM 749 O O . VAL A 1 97 ? -0.277 -18.744 -0.065 1.00 38.56 97 VAL A O 1
ATOM 752 N N . ALA A 1 98 ? -1.954 -17.513 0.725 1.00 39.09 98 ALA A N 1
ATOM 753 C CA . ALA A 1 98 ? -2.968 -18.491 0.355 1.00 39.09 98 ALA A CA 1
ATOM 754 C C . ALA A 1 98 ? -3.252 -18.473 -1.161 1.00 39.09 98 ALA A C 1
ATOM 756 O O . ALA A 1 98 ? -3.783 -17.509 -1.705 1.00 39.09 98 ALA A O 1
ATOM 757 N N . GLN A 1 99 ? -2.931 -19.608 -1.790 1.00 42.41 99 GLN A N 1
ATOM 758 C CA . GLN A 1 99 ? -3.421 -20.113 -3.079 1.00 42.41 99 GLN A CA 1
ATOM 759 C C . GLN A 1 99 ? -2.886 -19.460 -4.361 1.00 42.41 99 GLN A C 1
ATOM 761 O O . GLN A 1 99 ? -3.583 -18.766 -5.098 1.00 42.41 99 GLN A O 1
ATOM 766 N N . LEU A 1 100 ? -1.678 -19.882 -4.740 1.00 39.19 100 LEU A N 1
ATOM 767 C CA . LEU A 1 100 ? -1.489 -20.323 -6.122 1.00 39.19 100 LEU A CA 1
ATOM 768 C C . LEU A 1 100 ? -2.132 -21.718 -6.252 1.00 39.19 100 LEU A C 1
ATOM 770 O O . LEU A 1 100 ? -1.791 -22.593 -5.452 1.00 39.19 100 LEU A O 1
ATOM 774 N N . PRO A 1 101 ? -3.063 -21.956 -7.194 1.00 36.84 101 PRO A N 1
ATOM 775 C CA . PRO A 1 101 ? -3.532 -23.308 -7.462 1.00 36.84 101 PRO A CA 1
ATOM 776 C C . PRO A 1 101 ? -2.350 -24.130 -7.985 1.00 36.84 101 PRO A C 1
ATOM 778 O O . PRO A 1 101 ? -1.760 -23.791 -9.014 1.00 36.84 101 PRO A O 1
ATOM 781 N N . ALA A 1 102 ? -1.989 -25.185 -7.254 1.00 45.00 102 ALA A N 1
ATOM 782 C CA . ALA A 1 102 ? -1.095 -26.213 -7.762 1.00 45.00 102 ALA A CA 1
ATOM 783 C C . ALA A 1 102 ? -1.743 -26.809 -9.019 1.00 45.00 102 ALA A C 1
ATOM 785 O O . ALA A 1 102 ? -2.894 -27.247 -8.973 1.00 45.00 102 ALA A O 1
ATOM 786 N N . ARG A 1 103 ? -1.034 -26.728 -10.145 1.00 46.66 103 ARG A N 1
ATOM 787 C CA . ARG A 1 103 ? -1.340 -27.538 -11.324 1.00 46.66 103 ARG A CA 1
ATOM 788 C C . ARG A 1 103 ? -0.843 -28.954 -11.102 1.00 46.66 103 ARG A C 1
ATOM 790 O O . ARG A 1 103 ? 0.245 -29.081 -10.499 1.00 46.66 103 ARG A O 1
#

Organism: Myxococcus fulvus (NCBI:txid33)

Radius of gyration: 15.77 Å; chains: 1; bounding box: 37×39×42 Å